Protein AF-A0A7C2ATX2-F1 (afdb_monomer_lite)

Structure (mmCIF, N/CA/C/O backbone):
data_AF-A0A7C2ATX2-F1
#
_entry.id   AF-A0A7C2ATX2-F1
#
loop_
_atom_site.group_PDB
_atom_site.id
_atom_site.type_symbol
_atom_site.label_atom_id
_atom_site.label_alt_id
_atom_site.label_comp_id
_atom_site.label_asym_id
_atom_site.label_entity_id
_atom_site.label_seq_id
_atom_site.pdbx_PDB_ins_code
_atom_site.Cartn_x
_atom_site.Cartn_y
_atom_site.Cartn_z
_atom_site.occupancy
_atom_site.B_iso_or_equiv
_atom_site.auth_seq_id
_atom_site.auth_comp_id
_atom_site.auth_asym_id
_atom_site.auth_atom_id
_atom_site.pdbx_PDB_model_num
ATOM 1 N N . MET A 1 1 ? -10.277 -3.171 10.434 1.00 93.44 1 MET A N 1
ATOM 2 C CA . MET A 1 1 ? -10.127 -1.810 9.845 1.00 93.44 1 MET A CA 1
ATOM 3 C C . MET A 1 1 ? -9.683 -1.900 8.376 1.00 93.44 1 MET A C 1
ATOM 5 O O . MET A 1 1 ? -9.247 -2.969 7.963 1.00 93.44 1 MET A O 1
ATOM 9 N N . LYS A 1 2 ? -9.788 -0.835 7.557 1.00 95.19 2 LYS A N 1
ATOM 10 C CA . LYS A 1 2 ? -9.307 -0.827 6.153 1.00 95.19 2 LYS A CA 1
ATOM 11 C C . LYS A 1 2 ? -8.407 0.373 5.860 1.00 95.19 2 LYS A C 1
ATOM 13 O O . LYS A 1 2 ? -8.766 1.490 6.217 1.00 95.19 2 LYS A O 1
ATOM 18 N N . THR A 1 3 ? -7.314 0.137 5.138 1.00 95.38 3 THR A N 1
ATOM 19 C CA . THR A 1 3 ? -6.454 1.185 4.568 1.00 95.38 3 THR A CA 1
ATOM 20 C C . THR A 1 3 ? -6.571 1.151 3.053 1.00 95.38 3 THR A C 1
ATOM 22 O O . THR A 1 3 ? -6.363 0.106 2.441 1.00 95.38 3 THR A O 1
ATOM 25 N N . TYR A 1 4 ? -6.896 2.286 2.441 1.00 96.19 4 TYR A N 1
ATOM 26 C CA . TYR A 1 4 ? -6.990 2.411 0.988 1.00 96.19 4 TYR A CA 1
ATOM 27 C C . TYR A 1 4 ? -5.770 3.134 0.436 1.00 96.19 4 TYR A C 1
ATOM 29 O O . TYR A 1 4 ? -5.313 4.116 1.019 1.00 96.19 4 TYR A O 1
ATOM 37 N N . LEU A 1 5 ? -5.274 2.667 -0.706 1.00 95.31 5 LEU A N 1
ATOM 38 C CA . LEU A 1 5 ? -4.132 3.255 -1.391 1.00 95.31 5 LEU A CA 1
ATOM 39 C C . LEU A 1 5 ? -4.547 3.747 -2.776 1.00 95.31 5 LEU A C 1
ATOM 41 O O . LEU A 1 5 ? -5.290 3.083 -3.507 1.00 95.31 5 LEU A O 1
ATOM 45 N N . LYS A 1 6 ? -4.029 4.921 -3.128 1.00 95.12 6 LYS A N 1
ATOM 46 C CA . LYS A 1 6 ? -4.063 5.473 -4.477 1.00 95.12 6 LYS A CA 1
ATOM 47 C C . LYS A 1 6 ? -2.629 5.682 -4.940 1.00 95.12 6 LYS A C 1
ATOM 49 O O . LYS A 1 6 ? -1.825 6.218 -4.180 1.00 95.12 6 LYS A O 1
ATOM 54 N N . ILE A 1 7 ? -2.318 5.261 -6.157 1.00 91.44 7 ILE A N 1
ATOM 55 C CA . ILE A 1 7 ? -0.961 5.308 -6.702 1.00 91.44 7 ILE A CA 1
ATOM 56 C C . ILE A 1 7 ? -0.943 6.210 -7.923 1.00 91.44 7 ILE A C 1
ATOM 58 O O . ILE A 1 7 ? -1.837 6.172 -8.764 1.00 91.44 7 ILE A O 1
ATOM 62 N N . LEU A 1 8 ? 0.107 7.018 -8.018 1.00 91.50 8 LEU A N 1
ATOM 63 C CA . LEU A 1 8 ? 0.421 7.772 -9.217 1.00 91.50 8 LEU A CA 1
ATOM 64 C C . LEU A 1 8 ? 1.652 7.149 -9.866 1.00 91.50 8 LEU A C 1
ATOM 66 O O . LEU A 1 8 ? 2.657 6.911 -9.197 1.00 91.50 8 LEU A O 1
ATOM 70 N N . PHE A 1 9 ? 1.562 6.899 -11.167 1.00 89.19 9 PHE A N 1
ATOM 71 C CA . PHE A 1 9 ? 2.652 6.336 -11.954 1.00 89.19 9 PHE A CA 1
ATOM 72 C C . PHE A 1 9 ? 3.364 7.434 -12.741 1.00 89.19 9 PHE A C 1
ATOM 74 O O . PHE A 1 9 ? 2.728 8.349 -13.264 1.00 89.19 9 PHE A O 1
ATOM 81 N N . ASN A 1 10 ? 4.685 7.312 -12.842 1.00 88.62 10 ASN A N 1
ATOM 82 C CA . ASN A 1 10 ? 5.520 8.101 -13.742 1.00 88.62 10 ASN A CA 1
ATOM 83 C C . ASN A 1 10 ? 5.936 7.206 -14.920 1.00 88.62 10 ASN A C 1
ATOM 85 O O . ASN A 1 10 ? 6.227 6.030 -14.711 1.00 88.62 10 ASN A O 1
ATOM 89 N N . SER A 1 11 ? 5.982 7.752 -16.137 1.00 86.88 11 SER A N 1
ATOM 90 C CA . SER A 1 11 ? 6.435 7.044 -17.342 1.00 86.88 11 SER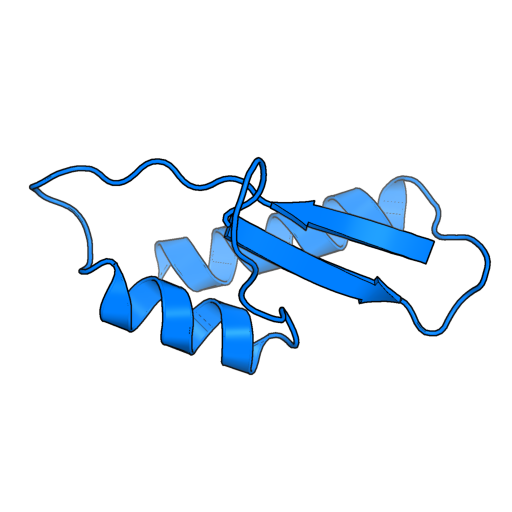 A CA 1
ATOM 91 C C . SER A 1 11 ? 7.872 6.523 -17.262 1.00 86.88 11 SER A C 1
ATOM 93 O O . SER A 1 11 ? 8.211 5.605 -17.998 1.00 86.88 11 SER A O 1
ATOM 95 N N . GLU A 1 12 ? 8.705 7.101 -16.396 1.00 88.12 12 GLU A N 1
ATOM 96 C CA . GLU A 1 12 ? 10.101 6.687 -16.183 1.00 88.12 12 GLU A CA 1
ATOM 97 C C . GLU A 1 12 ? 10.289 5.780 -14.952 1.00 88.12 12 GLU A C 1
ATOM 99 O O . GLU A 1 12 ? 11.409 5.386 -14.636 1.00 88.12 12 GLU A O 1
ATOM 104 N N . GLY A 1 13 ? 9.210 5.476 -14.225 1.00 87.06 13 GLY A N 1
ATOM 105 C CA . GLY A 1 13 ? 9.239 4.571 -13.077 1.00 87.06 13 GLY A CA 1
ATOM 106 C C . GLY A 1 13 ? 9.011 3.108 -13.461 1.00 87.06 13 GLY A C 1
ATOM 107 O O . GLY A 1 13 ? 8.852 2.761 -14.631 1.00 87.06 13 GLY A O 1
ATOM 108 N N . TYR A 1 14 ? 8.942 2.252 -12.443 1.00 90.25 14 TYR A N 1
ATOM 109 C CA . TYR A 1 14 ? 8.585 0.842 -12.604 1.00 90.25 14 TYR A CA 1
ATOM 110 C C . TYR A 1 14 ? 7.188 0.660 -13.188 1.00 90.25 14 TYR A C 1
ATOM 112 O O . TYR A 1 14 ? 6.297 1.501 -13.006 1.00 90.25 14 TYR A O 1
ATOM 120 N N . SER A 1 15 ? 6.985 -0.460 -13.883 1.00 92.88 15 SER A N 1
ATOM 121 C CA . SER A 1 15 ? 5.722 -0.695 -14.567 1.00 92.88 15 SER A CA 1
ATOM 122 C C . SER A 1 15 ? 4.569 -0.851 -13.563 1.00 92.88 15 SER A C 1
ATOM 124 O O . SER A 1 15 ? 4.741 -1.439 -12.489 1.00 92.88 15 SER A O 1
ATOM 126 N N . PRO A 1 16 ? 3.343 -0.405 -13.905 1.00 93.06 16 PRO A N 1
ATOM 127 C CA . PRO A 1 16 ? 2.181 -0.616 -13.045 1.00 93.06 16 PRO A CA 1
ATOM 128 C C . PRO A 1 16 ? 1.933 -2.086 -12.682 1.00 93.06 16 PRO A C 1
ATOM 130 O O . PRO A 1 16 ? 1.441 -2.375 -11.592 1.00 93.06 16 PRO A O 1
ATOM 133 N N . SER A 1 17 ? 2.293 -3.020 -13.569 1.00 93.88 17 SER A N 1
ATOM 134 C CA . SER A 1 17 ? 2.228 -4.463 -13.317 1.00 93.88 17 SER A CA 1
ATOM 135 C C . SER A 1 17 ? 3.136 -4.907 -12.172 1.00 93.88 17 SER A C 1
ATOM 137 O O . SER A 1 17 ? 2.657 -5.597 -11.274 1.00 93.88 17 SER A O 1
ATOM 139 N N . GLU A 1 18 ? 4.400 -4.478 -12.171 1.00 93.88 18 GLU A N 1
ATOM 140 C CA . GLU A 1 18 ? 5.377 -4.834 -11.132 1.00 93.88 18 GLU A CA 1
ATOM 141 C C . GLU A 1 18 ? 4.969 -4.252 -9.778 1.00 93.88 18 GLU A C 1
ATOM 143 O O . GLU A 1 18 ? 4.952 -4.954 -8.767 1.00 93.88 18 GLU A O 1
ATOM 148 N N . ILE A 1 19 ? 4.539 -2.986 -9.766 1.00 94.44 19 ILE A N 1
ATOM 149 C CA . ILE A 1 19 ? 4.049 -2.328 -8.551 1.00 94.44 19 ILE A CA 1
ATOM 150 C C . ILE A 1 19 ? 2.819 -3.045 -7.986 1.00 94.44 19 ILE A C 1
ATOM 152 O O . ILE A 1 19 ? 2.730 -3.267 -6.776 1.00 94.44 19 ILE A O 1
ATOM 156 N N . LYS A 1 20 ? 1.883 -3.450 -8.851 1.00 94.75 20 LYS A N 1
ATOM 157 C CA . LYS A 1 20 ? 0.703 -4.223 -8.449 1.00 94.75 20 LYS A CA 1
ATOM 158 C C . LYS A 1 20 ? 1.107 -5.555 -7.813 1.00 94.75 20 LYS A C 1
ATOM 160 O O . LYS A 1 20 ? 0.570 -5.891 -6.761 1.00 94.75 20 LYS A O 1
ATOM 165 N N . ASP A 1 21 ? 2.047 -6.290 -8.405 1.00 95.62 21 ASP A N 1
ATOM 166 C CA . ASP A 1 21 ? 2.502 -7.576 -7.858 1.00 95.62 21 ASP A CA 1
ATOM 167 C C . ASP A 1 21 ? 3.186 -7.406 -6.490 1.00 95.62 21 ASP A C 1
ATOM 169 O O . ASP A 1 21 ? 2.884 -8.147 -5.553 1.00 95.62 21 ASP A O 1
ATOM 173 N N . LEU A 1 22 ? 4.033 -6.385 -6.324 1.00 95.31 22 LEU A N 1
ATOM 174 C CA . LEU A 1 22 ? 4.680 -6.082 -5.042 1.00 95.31 22 LEU A CA 1
ATOM 175 C C . LEU A 1 22 ? 3.673 -5.767 -3.934 1.00 95.31 22 LEU A C 1
ATOM 177 O O . LEU A 1 22 ? 3.768 -6.316 -2.838 1.00 95.31 22 LEU A O 1
ATOM 181 N N . LEU A 1 23 ? 2.684 -4.918 -4.216 1.00 95.88 23 LEU A N 1
ATOM 182 C CA . LEU A 1 23 ? 1.666 -4.555 -3.230 1.00 95.88 23 LEU A CA 1
ATOM 183 C C . LEU A 1 23 ? 0.756 -5.733 -2.887 1.00 95.88 23 LEU A C 1
ATOM 185 O O . LEU A 1 23 ? 0.422 -5.930 -1.718 1.00 95.88 23 LEU A O 1
ATOM 189 N N . MET A 1 24 ? 0.391 -6.553 -3.873 1.00 96.19 24 MET A N 1
ATOM 190 C CA . MET A 1 24 ? -0.381 -7.769 -3.616 1.00 96.19 24 MET A CA 1
ATOM 191 C C . MET A 1 24 ? 0.393 -8.765 -2.746 1.00 96.19 24 MET A C 1
ATOM 193 O O . MET A 1 24 ? -0.190 -9.346 -1.832 1.00 96.19 24 MET A O 1
ATOM 197 N N . ASN A 1 25 ? 1.710 -8.890 -2.938 1.00 95.75 25 ASN A N 1
ATOM 198 C CA . ASN A 1 25 ? 2.572 -9.701 -2.071 1.00 95.75 25 ASN A CA 1
ATOM 199 C C . ASN A 1 25 ? 2.659 -9.160 -0.632 1.00 95.75 25 ASN A C 1
ATOM 201 O O . ASN A 1 25 ? 2.898 -9.929 0.296 1.00 95.75 25 ASN A O 1
ATOM 205 N N . MET A 1 26 ? 2.424 -7.861 -0.423 1.00 94.88 26 MET A N 1
ATOM 206 C CA . MET A 1 26 ? 2.290 -7.262 0.913 1.00 94.88 26 MET A CA 1
ATOM 207 C C . MET A 1 26 ? 0.908 -7.482 1.551 1.00 94.88 26 MET A C 1
ATOM 209 O O . MET A 1 26 ? 0.691 -7.059 2.684 1.00 94.88 26 MET A O 1
ATOM 213 N N . GLY A 1 27 ? -0.030 -8.118 0.845 1.00 96.19 27 GLY A N 1
ATOM 214 C CA . GLY A 1 27 ? -1.385 -8.389 1.328 1.00 96.19 27 GLY A CA 1
ATOM 215 C C . GLY A 1 27 ? -2.433 -7.360 0.902 1.00 96.19 27 GLY A C 1
ATOM 216 O O . GLY A 1 27 ? -3.589 -7.465 1.318 1.00 96.19 27 GLY A O 1
ATOM 217 N N . PHE A 1 28 ? -2.083 -6.383 0.056 1.00 97.50 28 PHE A N 1
ATOM 218 C CA . PHE A 1 28 ? -3.100 -5.540 -0.569 1.00 97.50 28 PHE A CA 1
ATOM 219 C C . PHE A 1 28 ? -3.949 -6.344 -1.557 1.00 97.50 28 PHE A C 1
ATOM 221 O O . PHE A 1 28 ? -3.485 -7.247 -2.250 1.00 97.50 28 PHE A O 1
ATOM 228 N N . LYS A 1 29 ? -5.209 -5.944 -1.689 1.00 97.75 29 LYS A N 1
ATOM 229 C CA . LYS A 1 29 ? -6.122 -6.413 -2.728 1.00 97.75 29 LYS A CA 1
ATOM 230 C C . LYS A 1 29 ? -6.321 -5.290 -3.736 1.00 97.75 29 LYS A C 1
ATOM 232 O O . LYS A 1 29 ? -6.615 -4.162 -3.343 1.00 97.75 29 LYS A O 1
ATOM 237 N N . ALA A 1 30 ? -6.170 -5.595 -5.022 1.00 95.94 30 ALA A N 1
ATOM 238 C CA . ALA A 1 30 ? -6.480 -4.646 -6.085 1.00 95.94 30 ALA A CA 1
ATOM 239 C C . ALA A 1 30 ? -7.988 -4.361 -6.117 1.00 95.94 30 ALA A C 1
ATOM 241 O O . ALA A 1 30 ? -8.809 -5.274 -5.983 1.00 95.94 30 ALA A O 1
ATOM 242 N N . THR A 1 31 ? -8.353 -3.100 -6.317 1.00 95.50 31 THR A N 1
ATOM 243 C CA . THR A 1 31 ? -9.746 -2.656 -6.397 1.00 95.50 31 THR A CA 1
ATOM 244 C C . THR A 1 31 ? -10.028 -1.956 -7.721 1.00 95.50 31 THR A C 1
ATOM 246 O O . THR A 1 31 ? -9.128 -1.637 -8.490 1.00 95.50 31 THR A O 1
ATOM 249 N N . LYS A 1 32 ? -11.312 -1.739 -8.017 1.00 91.19 32 LYS A N 1
ATOM 250 C CA . LYS A 1 32 ? -11.762 -0.916 -9.144 1.00 91.19 32 LYS A CA 1
ATOM 251 C C . LYS A 1 32 ? -12.516 0.287 -8.583 1.00 91.19 32 LYS A C 1
ATOM 253 O O . LYS A 1 32 ? -13.324 0.115 -7.673 1.00 91.19 32 LYS A O 1
ATOM 258 N N . GLY A 1 33 ? -12.290 1.475 -9.141 1.00 91.44 33 GLY A N 1
ATOM 259 C CA . GLY A 1 33 ? -13.004 2.696 -8.763 1.00 91.44 33 GLY A CA 1
ATOM 260 C C . GLY A 1 33 ? -12.085 3.758 -8.167 1.00 91.44 33 GLY A C 1
ATOM 261 O O . GLY A 1 33 ? -11.022 4.038 -8.708 1.00 91.44 33 GLY A O 1
ATOM 262 N N . ASN A 1 34 ? -12.515 4.376 -7.065 1.00 93.75 34 ASN A N 1
ATOM 263 C CA . ASN A 1 34 ? -11.846 5.556 -6.506 1.00 93.75 34 ASN A CA 1
ATOM 264 C C . ASN A 1 34 ? -10.477 5.269 -5.880 1.00 93.75 34 ASN A C 1
ATOM 266 O O . ASN A 1 34 ? -9.709 6.208 -5.689 1.00 93.75 34 ASN A O 1
ATOM 270 N N . TYR A 1 35 ? -10.169 4.014 -5.566 1.00 97.19 35 TYR A N 1
ATOM 271 C CA . TYR A 1 35 ? -8.889 3.583 -5.012 1.00 97.19 35 TYR A CA 1
ATOM 272 C C . TYR A 1 35 ? -8.346 2.421 -5.835 1.00 97.19 35 TYR A C 1
ATOM 274 O O . TYR A 1 35 ? -9.117 1.656 -6.426 1.00 97.19 35 TYR A O 1
ATOM 282 N N . ASP A 1 36 ? -7.025 2.294 -5.842 1.00 95.88 36 ASP A N 1
ATOM 283 C CA . ASP A 1 36 ? -6.326 1.278 -6.625 1.00 95.88 36 ASP A CA 1
ATOM 284 C C . ASP A 1 36 ? -6.152 -0.009 -5.808 1.00 95.88 36 ASP A C 1
ATOM 286 O O . ASP A 1 36 ? -6.260 -1.110 -6.350 1.00 95.88 36 ASP A O 1
ATOM 290 N N . PHE A 1 37 ? -5.951 0.125 -4.488 1.00 97.44 37 PHE A N 1
ATOM 291 C CA . PHE A 1 37 ? -5.789 -1.006 -3.576 1.00 97.44 37 PHE A CA 1
ATOM 292 C C . PHE A 1 37 ? -6.459 -0.788 -2.217 1.00 97.44 37 PHE A C 1
ATOM 294 O O . PHE A 1 37 ? -6.649 0.341 -1.757 1.00 97.44 37 PHE A O 1
ATOM 301 N N . VAL A 1 38 ? -6.744 -1.899 -1.537 1.00 97.69 38 VAL A N 1
ATOM 302 C CA . VAL A 1 38 ? -7.188 -1.939 -0.142 1.00 97.69 38 VAL A CA 1
ATOM 303 C C . VAL A 1 38 ? -6.392 -2.973 0.649 1.00 97.69 38 VAL A C 1
ATOM 305 O O . VAL A 1 38 ? -6.169 -4.085 0.177 1.00 97.69 38 VAL A O 1
ATOM 308 N N . TYR A 1 39 ? -5.985 -2.614 1.860 1.00 97.19 39 TYR A N 1
ATOM 309 C CA . TYR A 1 39 ? -5.472 -3.536 2.865 1.00 97.19 39 TYR A CA 1
ATOM 310 C C . TYR A 1 39 ? -6.521 -3.707 3.962 1.00 97.19 39 TYR A C 1
ATOM 312 O O . TYR A 1 39 ? -7.049 -2.724 4.494 1.00 97.19 39 TYR A O 1
ATOM 320 N N . GLU A 1 40 ? -6.854 -4.957 4.268 1.00 96.62 40 GLU A N 1
ATOM 321 C CA . GLU A 1 40 ? -7.822 -5.310 5.304 1.00 96.62 40 GLU A CA 1
ATOM 322 C C . GLU A 1 40 ? -7.063 -5.785 6.538 1.00 96.62 40 GLU A C 1
ATOM 324 O O . GLU A 1 40 ? -6.400 -6.818 6.515 1.00 96.62 40 GLU A O 1
ATOM 329 N N . TRP A 1 41 ? -7.152 -5.005 7.611 1.00 95.56 41 TRP A N 1
ATOM 330 C CA . TRP A 1 41 ? -6.550 -5.344 8.891 1.00 95.56 41 TRP A CA 1
ATOM 331 C C . TRP A 1 41 ? -7.404 -6.387 9.604 1.00 95.56 41 TRP A C 1
ATOM 333 O O . TRP A 1 41 ? -8.632 -6.263 9.625 1.00 95.56 41 TRP A O 1
ATOM 343 N N . ASN A 1 42 ? -6.747 -7.364 10.231 1.00 92.38 42 ASN A N 1
ATOM 344 C CA . ASN A 1 42 ? -7.415 -8.372 11.061 1.00 92.38 42 ASN A CA 1
ATOM 345 C C . ASN A 1 42 ? -7.954 -7.791 12.378 1.00 92.38 42 ASN A C 1
ATOM 347 O O . ASN A 1 42 ? -8.782 -8.422 13.026 1.00 92.38 42 ASN A O 1
ATOM 351 N N . GLU A 1 43 ? -7.499 -6.598 12.761 1.00 89.56 43 GLU A N 1
ATOM 352 C CA . GLU A 1 43 ? -7.896 -5.915 13.989 1.00 89.56 43 GLU A CA 1
ATOM 353 C C . GLU A 1 43 ? -9.030 -4.913 13.742 1.00 89.56 43 GLU A C 1
ATOM 355 O O . GLU A 1 43 ? -9.172 -4.330 12.654 1.00 89.56 43 GLU A O 1
ATOM 360 N N . GLU A 1 44 ? -9.871 -4.716 14.759 1.00 84.00 44 GLU A N 1
ATOM 361 C CA . GLU A 1 44 ? -11.005 -3.789 14.690 1.00 84.00 44 GLU A CA 1
ATOM 362 C C . GLU A 1 44 ? -10.543 -2.324 14.652 1.00 84.00 44 GLU A C 1
ATOM 364 O O . GLU A 1 44 ? -11.118 -1.528 13.903 1.00 84.00 44 GLU A O 1
ATOM 369 N N . SER A 1 45 ? -9.450 -2.002 15.349 1.00 88.62 45 SER A N 1
ATOM 370 C CA . SER A 1 45 ? -8.779 -0.697 15.370 1.00 88.62 45 SER A CA 1
ATOM 371 C C . SER A 1 45 ? -7.284 -0.851 15.106 1.00 88.62 45 SER A C 1
ATOM 373 O O . SER A 1 45 ? -6.710 -1.854 15.501 1.00 88.62 45 SER A O 1
ATOM 375 N N . VAL A 1 46 ? -6.674 0.152 14.480 1.00 91.62 46 VAL A N 1
ATOM 376 C CA . VAL A 1 46 ? -5.226 0.256 14.244 1.00 91.62 46 VAL A CA 1
ATOM 377 C C . VAL A 1 46 ? -4.819 1.648 14.699 1.00 91.62 46 VAL A C 1
ATOM 379 O O . VAL A 1 46 ? -5.519 2.617 14.371 1.00 91.62 46 VAL A O 1
ATOM 382 N N . ASP A 1 47 ? -3.7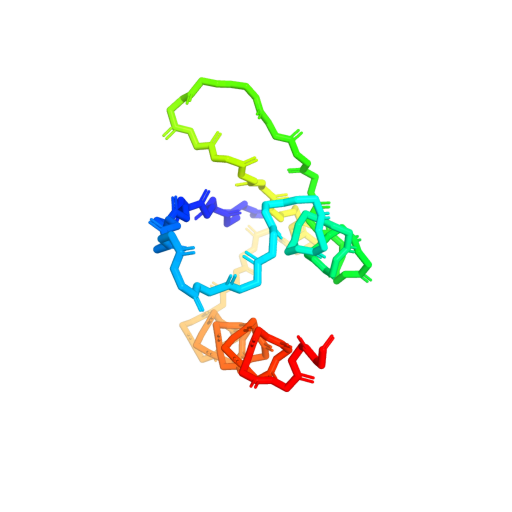52 1.754 15.482 1.00 94.62 47 ASP A N 1
ATOM 383 C CA . ASP A 1 47 ? -3.278 3.052 15.961 1.00 94.62 47 ASP A CA 1
ATOM 384 C C . ASP A 1 47 ? -2.487 3.819 14.882 1.00 94.62 47 ASP A C 1
ATOM 386 O O . ASP A 1 47 ? -2.293 3.364 13.750 1.00 94.62 47 ASP A O 1
ATOM 390 N N . ILE A 1 48 ? -2.102 5.058 15.191 1.00 95.00 48 ILE A N 1
ATOM 391 C CA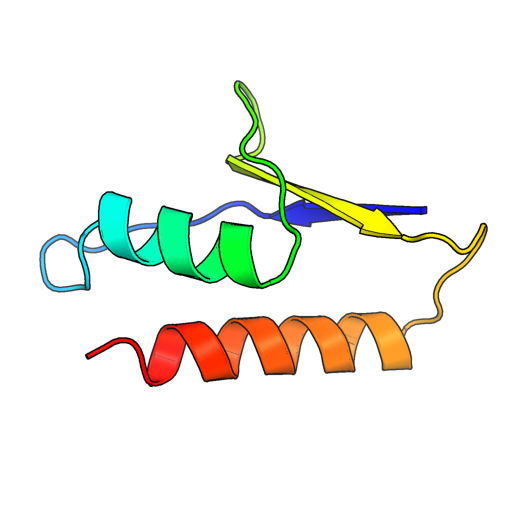 . ILE A 1 48 ? -1.423 5.918 14.215 1.00 95.00 48 ILE A CA 1
ATOM 392 C C . ILE A 1 48 ? -0.009 5.395 13.945 1.00 95.00 48 ILE A C 1
ATOM 394 O O . ILE A 1 48 ? 0.444 5.416 12.801 1.00 95.00 48 ILE A O 1
ATOM 398 N N . GLU A 1 49 ? 0.682 4.919 14.972 1.00 96.25 49 GLU A N 1
ATOM 399 C CA . GLU A 1 49 ? 2.039 4.398 14.895 1.00 96.25 49 GLU A CA 1
ATOM 400 C C . GLU A 1 49 ? 2.125 3.178 13.964 1.00 96.25 49 GLU A C 1
ATOM 402 O O . GLU A 1 49 ? 3.011 3.113 13.107 1.00 96.25 49 GLU A O 1
ATOM 407 N N . GLU A 1 50 ? 1.166 2.258 14.050 1.00 94.69 50 GLU A N 1
ATOM 408 C CA . GLU A 1 50 ? 1.035 1.102 13.163 1.00 94.69 50 GLU A CA 1
ATOM 409 C C . GLU A 1 50 ? 0.719 1.508 11.719 1.00 94.69 50 GLU A C 1
ATOM 411 O 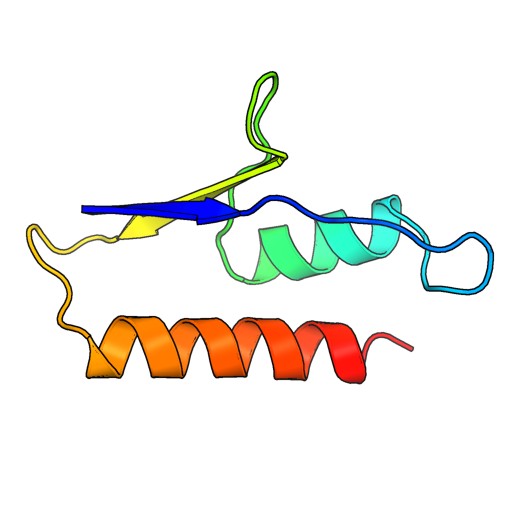O . GLU A 1 50 ? 1.287 0.947 10.773 1.00 94.69 50 GLU A O 1
ATOM 416 N N . LEU A 1 51 ? -0.143 2.514 11.524 1.00 94.75 51 LEU A N 1
ATOM 417 C CA . LEU A 1 51 ? -0.437 3.050 10.192 1.00 94.75 51 LEU A CA 1
ATOM 418 C C . LEU A 1 51 ? 0.808 3.667 9.543 1.00 94.75 51 LEU A C 1
ATOM 420 O O . LEU A 1 51 ? 1.058 3.426 8.358 1.00 94.75 51 LEU A O 1
ATOM 424 N N . ILE A 1 52 ? 1.596 4.434 10.301 1.00 96.69 52 ILE A N 1
ATOM 425 C CA . ILE A 1 52 ? 2.844 5.037 9.816 1.00 96.69 52 ILE A CA 1
ATOM 426 C C . ILE A 1 52 ? 3.881 3.958 9.510 1.00 96.69 52 ILE A C 1
ATOM 428 O O . ILE A 1 52 ? 4.442 3.947 8.415 1.00 96.69 52 ILE A O 1
ATOM 432 N N . TRP A 1 53 ? 4.069 2.989 10.407 1.00 95.75 53 TRP A N 1
ATOM 433 C CA . TRP A 1 53 ? 4.956 1.852 10.163 1.00 95.75 53 TRP A CA 1
ATOM 434 C C . TRP A 1 53 ? 4.584 1.086 8.888 1.00 95.75 53 TRP A C 1
ATOM 436 O O . TRP A 1 53 ? 5.452 0.674 8.110 1.00 95.75 53 TRP A O 1
ATOM 446 N N . PHE A 1 54 ? 3.288 0.898 8.637 1.00 95.44 54 PHE A N 1
ATOM 447 C CA . PHE A 1 54 ? 2.827 0.222 7.433 1.00 95.44 54 PHE A CA 1
ATOM 448 C C . PHE A 1 54 ? 3.081 1.058 6.174 1.00 95.44 54 PHE A C 1
ATOM 450 O O . PHE A 1 54 ? 3.534 0.518 5.162 1.00 95.44 54 PHE A O 1
ATOM 457 N N . ALA A 1 55 ? 2.874 2.375 6.240 1.00 94.88 55 ALA A N 1
ATOM 458 C CA . ALA A 1 55 ? 3.229 3.289 5.157 1.00 94.88 55 ALA A CA 1
ATOM 459 C C . ALA A 1 55 ? 4.740 3.264 4.8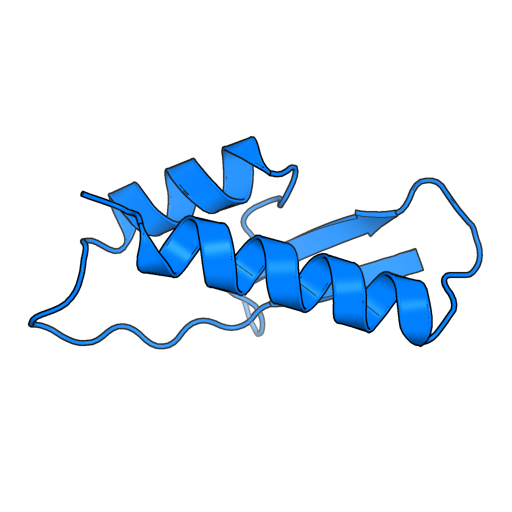51 1.00 94.88 55 ALA A C 1
ATOM 461 O O . ALA A 1 55 ? 5.122 3.205 3.680 1.00 94.88 55 ALA A O 1
ATOM 462 N N . ASP A 1 56 ? 5.597 3.205 5.874 1.00 95.94 56 ASP A N 1
ATOM 463 C CA . ASP A 1 56 ? 7.052 3.089 5.716 1.00 95.94 56 ASP A CA 1
ATOM 464 C C . ASP A 1 56 ? 7.460 1.772 5.050 1.00 95.94 56 ASP A C 1
ATOM 466 O O . ASP A 1 56 ? 8.369 1.739 4.210 1.00 95.94 56 ASP A O 1
ATOM 470 N N . LYS A 1 57 ? 6.764 0.672 5.362 1.00 94.75 57 LYS A N 1
ATOM 471 C CA . LYS A 1 57 ? 6.955 -0.605 4.663 1.00 94.75 57 LYS A CA 1
ATOM 472 C C . LYS A 1 57 ? 6.580 -0.506 3.192 1.00 94.75 57 LYS A C 1
ATOM 474 O O . LYS A 1 57 ? 7.351 -0.968 2.352 1.00 94.75 57 LYS A O 1
ATOM 479 N N . VAL A 1 58 ? 5.436 0.106 2.877 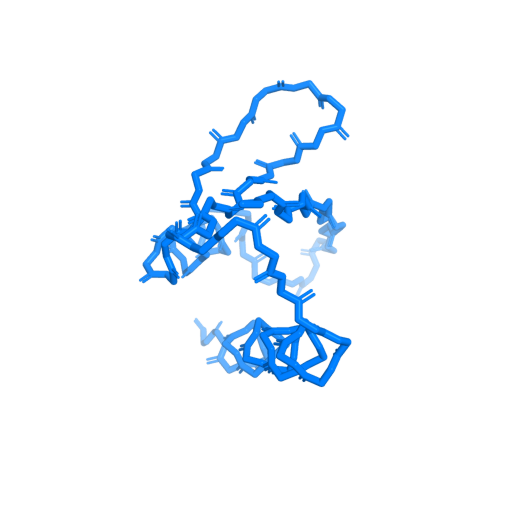1.00 94.88 58 VAL A N 1
ATOM 480 C CA . VAL A 1 58 ? 5.011 0.327 1.485 1.00 94.88 58 VAL A CA 1
ATOM 481 C C . VAL A 1 58 ? 6.060 1.154 0.750 1.00 94.88 58 VAL A C 1
ATOM 483 O O . VAL A 1 58 ? 6.537 0.737 -0.302 1.00 94.88 58 VAL A O 1
ATOM 486 N N . HIS A 1 59 ? 6.500 2.270 1.334 1.00 93.81 59 HIS A N 1
ATOM 487 C CA . HIS A 1 59 ? 7.562 3.096 0.764 1.00 93.81 59 HIS A CA 1
ATOM 488 C C . HIS A 1 59 ? 8.843 2.291 0.504 1.00 93.81 59 HIS A C 1
ATOM 490 O O . HIS A 1 59 ? 9.409 2.352 -0.587 1.00 93.81 59 HIS A O 1
ATOM 496 N N . SER A 1 60 ? 9.283 1.500 1.483 1.00 93.25 60 SER A N 1
ATOM 497 C CA . SER A 1 60 ? 10.519 0.718 1.395 1.00 93.25 60 SER A CA 1
ATOM 498 C C . SER A 1 60 ? 10.469 -0.364 0.313 1.00 93.25 60 SER A C 1
ATOM 500 O O . SER A 1 60 ? 11.459 -0.570 -0.392 1.00 93.25 60 SER A O 1
ATOM 502 N N . VAL A 1 61 ? 9.325 -1.039 0.152 1.00 92.06 61 VAL A N 1
ATOM 503 C CA . VAL A 1 61 ? 9.122 -2.045 -0.904 1.00 92.06 61 VAL A CA 1
ATOM 504 C C . VAL A 1 61 ? 9.122 -1.387 -2.283 1.00 92.06 61 VAL A C 1
ATOM 506 O O . VAL A 1 61 ? 9.792 -1.876 -3.190 1.00 92.06 61 VAL A O 1
ATOM 509 N N . LEU A 1 62 ? 8.442 -0.247 -2.436 1.00 90.44 62 LEU A N 1
ATOM 510 C CA . LEU A 1 62 ? 8.372 0.463 -3.714 1.00 90.44 62 LEU A CA 1
ATOM 511 C C . LEU A 1 62 ? 9.705 1.121 -4.100 1.00 90.44 62 LEU A C 1
ATOM 513 O O . LEU A 1 62 ? 10.048 1.156 -5.276 1.00 90.44 62 LEU A O 1
ATOM 517 N N . LYS A 1 63 ? 10.503 1.594 -3.137 1.00 86.56 63 LYS A N 1
ATOM 518 C CA . LYS A 1 63 ? 11.819 2.203 -3.403 1.00 86.56 63 LYS A CA 1
ATOM 519 C C . LYS A 1 63 ? 12.843 1.213 -3.973 1.00 86.56 63 LYS A C 1
ATOM 521 O O . LYS A 1 63 ? 13.683 1.605 -4.777 1.00 86.56 63 LYS A O 1
ATOM 526 N N . ASN A 1 64 ? 12.781 -0.052 -3.559 1.00 72.62 64 ASN A N 1
ATOM 527 C CA . ASN A 1 64 ? 13.757 -1.088 -3.920 1.00 72.62 64 ASN A CA 1
ATOM 528 C C . ASN A 1 64 ? 13.296 -1.998 -5.070 1.00 72.62 64 ASN A C 1
ATOM 530 O O . ASN A 1 64 ? 13.852 -3.081 -5.259 1.00 72.62 64 ASN A O 1
ATOM 534 N N . SER A 1 65 ? 12.260 -1.599 -5.802 1.00 61.22 65 SER A N 1
ATOM 535 C CA . SER A 1 65 ? 11.589 -2.450 -6.783 1.00 61.22 65 SER A CA 1
ATOM 536 C C . SER A 1 65 ? 12.360 -2.584 -8.099 1.00 61.22 65 SER A C 1
ATOM 538 O O . SER A 1 65 ? 11.880 -2.082 -9.073 1.00 61.22 65 SER A O 1
ATOM 540 N N . LYS A 1 66 ? 13.528 -3.237 -8.130 1.00 50.03 66 LYS A N 1
ATOM 541 C CA . LYS A 1 66 ? 14.438 -3.391 -9.297 1.00 50.03 66 LYS A CA 1
ATOM 542 C C . LYS A 1 66 ? 13.832 -3.495 -10.701 1.00 50.03 66 LYS A C 1
ATOM 544 O O . LYS A 1 66 ? 12.940 -4.346 -10.890 1.00 50.03 66 LYS A O 1
#

Foldseek 3Di:
DKDFAADDDDPPFDDPVLLVVLVVVVVWDADDDPTGTMHDDPDPDDDPVRVVVVVVVSVVSRVPSD

Radius of gyration: 12.29 Å; chains: 1; bounding box: 27×18×33 Å

Secondary structure (DSSP, 8-state):
-EEEE-----TTS--HHHHHHHHHHTT-EE-SSS-SEEEE-SSS---HHHHHHHHHHHHHHHHT--

pLDDT: mean 92.23, std 7.65, range [50.03, 97.75]

Sequence (66 aa):
MKTYLKILFNSEGYSPSEIKDLLMNMGFKATKGNYDFVYEWNEESVDIEELIWFADKVHSVLKNSK